Protein AF-A0A6P0NGV6-F1 (afdb_monomer_lite)

Secondary structure (DSSP, 8-state):
-TT-HHHHHHHHTSTTHHHHHHHHHTT----HHHHHHHS-HHHHHHHHHHHHHHHHHHHHHTT--THHHHHHHHHHHHH-TTPPTT---B-TTS--BHHHHHHHHHHHHHHHHT-

pLDDT: mean 93.03, std 7.54, range [51.06, 98.38]

Radius of gyration: 17.13 Å; chains: 1; bounding box: 37×32×42 Å

Structure (mmCIF, N/CA/C/O backbone):
data_AF-A0A6P0NGV6-F1
#
_entry.id   AF-A0A6P0NGV6-F1
#
loop_
_atom_site.group_PDB
_atom_site.id
_atom_site.type_symbol
_atom_site.label_atom_id
_atom_site.label_alt_id
_atom_site.label_comp_id
_atom_site.label_asym_id
_atom_site.label_entity_id
_atom_site.label_seq_id
_atom_site.pdbx_PDB_ins_code
_atom_site.Cartn_x
_atom_site.Cartn_y
_atom_site.Cartn_z
_atom_site.occupancy
_atom_site.B_iso_or_equiv
_atom_site.auth_seq_id
_atom_site.auth_comp_id
_atom_site.auth_asym_id
_atom_site.auth_atom_id
_atom_site.pdbx_PDB_model_num
ATOM 1 N N . MET A 1 1 ? 8.275 -3.758 -3.953 1.00 51.06 1 MET A N 1
ATOM 2 C CA . MET A 1 1 ? 7.129 -3.141 -4.663 1.00 51.06 1 MET A CA 1
ATOM 3 C C . MET A 1 1 ? 7.107 -3.470 -6.161 1.00 51.06 1 MET A C 1
ATOM 5 O O . MET A 1 1 ? 6.016 -3.608 -6.686 1.00 51.06 1 MET A O 1
ATOM 9 N N . SER A 1 2 ? 8.243 -3.681 -6.850 1.00 53.78 2 SER A N 1
ATOM 10 C CA . SER A 1 2 ? 8.288 -4.000 -8.301 1.00 53.78 2 SER A CA 1
ATOM 11 C C . SER A 1 2 ? 7.640 -5.333 -8.727 1.00 53.78 2 SER A C 1
ATOM 13 O O . SER A 1 2 ? 7.412 -5.556 -9.916 1.00 53.78 2 SER A O 1
ATOM 15 N N . TYR A 1 3 ? 7.336 -6.222 -7.776 1.00 69.31 3 TYR A N 1
ATOM 16 C CA . TYR A 1 3 ? 6.649 -7.493 -8.026 1.00 69.31 3 TYR A CA 1
ATOM 17 C C . TYR A 1 3 ? 5.117 -7.376 -8.017 1.00 69.31 3 TYR A C 1
ATOM 19 O O . TYR A 1 3 ? 4.440 -8.304 -8.455 1.00 69.31 3 TYR A O 1
ATOM 27 N N . ARG A 1 4 ? 4.546 -6.279 -7.495 1.00 86.00 4 ARG A N 1
ATOM 28 C CA . ARG A 1 4 ? 3.087 -6.138 -7.415 1.00 86.00 4 ARG A CA 1
ATOM 29 C C . ARG A 1 4 ? 2.503 -5.965 -8.818 1.00 86.00 4 ARG A C 1
ATOM 31 O O . ARG A 1 4 ? 2.994 -5.151 -9.599 1.00 86.00 4 ARG A O 1
ATOM 38 N N . ALA A 1 5 ? 1.454 -6.722 -9.130 1.00 90.31 5 ALA A N 1
ATOM 39 C CA . ALA A 1 5 ? 0.862 -6.737 -10.466 1.00 90.31 5 ALA A CA 1
ATOM 40 C C . ALA A 1 5 ? 0.311 -5.366 -10.896 1.00 90.31 5 ALA A C 1
ATOM 42 O O . ALA A 1 5 ? 0.449 -4.996 -12.056 1.00 90.31 5 ALA A O 1
ATOM 43 N N . ASP A 1 6 ? -0.252 -4.595 -9.965 1.00 91.19 6 ASP A N 1
ATOM 44 C CA . ASP A 1 6 ? -0.771 -3.243 -10.210 1.00 91.19 6 ASP A CA 1
ATOM 45 C C . ASP A 1 6 ? 0.335 -2.232 -10.555 1.00 91.19 6 ASP A C 1
ATOM 47 O O . ASP A 1 6 ? 0.229 -1.521 -11.552 1.00 91.19 6 ASP A O 1
ATOM 51 N N . VAL A 1 7 ? 1.447 -2.236 -9.817 1.00 92.75 7 VAL A N 1
ATOM 52 C CA . VAL A 1 7 ? 2.638 -1.427 -10.127 1.00 92.75 7 VAL A CA 1
ATOM 53 C C . VAL A 1 7 ? 3.191 -1.793 -11.507 1.00 92.75 7 VAL A C 1
ATOM 55 O O . VAL A 1 7 ? 3.498 -0.921 -12.319 1.00 92.75 7 VAL A O 1
ATOM 58 N N . ARG A 1 8 ? 3.292 -3.094 -11.807 1.00 94.62 8 ARG A N 1
ATOM 59 C CA . ARG A 1 8 ? 3.771 -3.574 -13.113 1.00 94.62 8 ARG A CA 1
ATOM 60 C C . ARG A 1 8 ? 2.829 -3.182 -14.249 1.00 94.62 8 ARG A C 1
ATOM 62 O O . ARG A 1 8 ? 3.308 -2.845 -15.329 1.00 94.62 8 ARG A O 1
ATOM 69 N N . ALA A 1 9 ? 1.518 -3.190 -14.020 1.00 95.25 9 ALA A N 1
ATOM 70 C CA . ALA A 1 9 ? 0.535 -2.751 -15.006 1.00 95.25 9 ALA A CA 1
ATOM 71 C C . ALA A 1 9 ? 0.725 -1.267 -15.358 1.00 95.25 9 ALA A C 1
ATOM 73 O O . ALA A 1 9 ? 0.819 -0.935 -16.537 1.00 95.25 9 ALA A O 1
ATOM 74 N N . ILE A 1 10 ? 0.888 -0.398 -14.352 1.00 95.25 10 ILE A N 1
ATOM 75 C CA . ILE A 1 10 ? 1.147 1.039 -14.555 1.00 95.25 10 ILE A CA 1
ATOM 76 C C . ILE A 1 10 ? 2.437 1.252 -15.356 1.00 95.25 10 ILE A C 1
ATOM 78 O O . ILE A 1 10 ? 2.445 1.970 -16.355 1.00 95.25 10 ILE A O 1
ATOM 82 N N . ILE A 1 11 ? 3.523 0.588 -14.952 1.00 95.88 11 ILE A N 1
ATOM 83 C CA . ILE A 1 11 ? 4.824 0.724 -15.614 1.00 95.88 11 ILE A CA 1
ATOM 84 C C . ILE A 1 11 ? 4.764 0.209 -17.058 1.00 95.88 11 ILE A C 1
ATOM 86 O O . ILE A 1 11 ? 5.199 0.903 -17.974 1.00 95.88 11 ILE A O 1
ATOM 90 N N . SER A 1 12 ? 4.228 -0.993 -17.285 1.00 95.94 12 SER A N 1
ATOM 91 C CA . SER A 1 12 ? 4.204 -1.635 -18.611 1.00 95.94 12 SER A CA 1
ATOM 92 C C . SER A 1 12 ? 3.355 -0.889 -19.642 1.00 95.94 12 SER A C 1
ATOM 94 O O . SER A 1 12 ? 3.650 -0.980 -20.834 1.00 95.94 12 SER A O 1
ATOM 96 N N . ALA A 1 13 ? 2.362 -0.111 -19.198 1.00 96.12 13 ALA A N 1
ATOM 97 C CA . ALA A 1 13 ? 1.551 0.745 -20.059 1.00 96.12 13 ALA A CA 1
ATOM 98 C C . ALA A 1 13 ? 2.341 1.920 -20.669 1.00 96.12 13 ALA A C 1
ATOM 100 O O . ALA A 1 13 ? 1.895 2.528 -21.644 1.00 96.12 13 ALA A O 1
ATOM 101 N N . LYS A 1 14 ? 3.521 2.250 -20.128 1.00 95.75 14 LYS A N 1
ATOM 102 C CA . LYS A 1 14 ? 4.376 3.323 -20.645 1.00 95.75 14 LYS A CA 1
ATOM 103 C C . LYS A 1 14 ? 5.319 2.821 -21.727 1.00 95.75 14 LYS A C 1
ATOM 105 O O . LYS A 1 14 ? 5.794 1.685 -21.715 1.00 95.75 14 LYS A O 1
ATOM 110 N N . ARG A 1 15 ? 5.666 3.715 -22.655 1.00 96.62 15 ARG A N 1
ATOM 111 C CA . ARG A 1 15 ? 6.645 3.430 -23.711 1.00 96.62 15 ARG A CA 1
ATOM 112 C C . ARG A 1 15 ? 7.991 3.037 -23.089 1.00 96.62 15 ARG A C 1
ATOM 114 O O . ARG A 1 15 ? 8.571 3.817 -22.346 1.00 96.62 15 ARG A O 1
ATOM 121 N N . GLY A 1 16 ? 8.479 1.837 -23.409 1.00 95.81 16 GLY A N 1
ATOM 122 C CA . GLY A 1 16 ? 9.711 1.270 -22.837 1.00 95.81 16 GLY A CA 1
ATOM 123 C C . GLY A 1 16 ? 9.550 0.652 -21.440 1.00 95.81 16 GLY A C 1
ATOM 124 O O . GLY A 1 16 ? 10.507 0.098 -20.907 1.00 95.81 16 GLY A O 1
ATOM 125 N N . GLY A 1 17 ? 8.351 0.694 -20.851 1.00 95.75 17 GLY A N 1
ATOM 126 C CA . GLY A 1 17 ? 8.091 0.176 -19.510 1.00 95.75 17 GLY A CA 1
ATOM 127 C C . GLY A 1 17 ? 8.215 -1.343 -19.406 1.00 95.75 17 GLY A C 1
ATOM 128 O O . GLY A 1 17 ? 8.756 -1.852 -18.430 1.00 95.75 17 GLY A O 1
ATOM 129 N N . SER A 1 18 ? 7.798 -2.082 -20.438 1.00 96.50 18 SER A N 1
ATOM 130 C CA . SER A 1 18 ? 7.970 -3.545 -20.484 1.00 96.50 18 SER A CA 1
ATOM 131 C C . SER A 1 18 ? 9.448 -3.963 -20.522 1.00 96.50 18 SER A C 1
ATOM 133 O O . SER A 1 18 ? 9.848 -4.906 -19.835 1.00 96.50 18 SER A O 1
ATOM 135 N N . ASP A 1 19 ? 10.288 -3.221 -21.250 1.00 96.69 19 ASP A N 1
ATOM 136 C CA . ASP A 1 19 ? 11.736 -3.460 -21.291 1.00 96.69 19 ASP A CA 1
ATOM 137 C C . ASP A 1 19 ? 12.397 -3.084 -19.963 1.00 96.69 19 ASP A C 1
ATOM 139 O O . ASP A 1 19 ? 13.266 -3.803 -19.466 1.00 96.69 19 ASP A O 1
ATOM 143 N N . PHE A 1 20 ? 11.962 -1.979 -19.351 1.00 95.69 20 PHE A N 1
ATOM 144 C CA . PHE A 1 20 ? 12.376 -1.593 -18.005 1.00 95.69 20 PHE A CA 1
ATOM 145 C C . PHE A 1 20 ? 12.060 -2.693 -16.982 1.00 95.69 20 PHE A C 1
ATOM 147 O O . PHE A 1 20 ? 12.967 -3.136 -16.276 1.00 95.69 20 PHE A O 1
ATOM 154 N N . LEU A 1 21 ? 10.829 -3.219 -16.967 1.00 94.81 21 LEU A N 1
ATOM 155 C CA . LEU A 1 21 ? 10.455 -4.346 -16.105 1.00 94.81 21 LEU A CA 1
ATOM 156 C C . LEU A 1 21 ? 11.299 -5.589 -16.391 1.00 94.81 21 LEU A C 1
ATOM 158 O O . LEU A 1 21 ? 11.761 -6.222 -15.454 1.00 94.81 21 LEU A O 1
ATOM 162 N N . THR A 1 22 ? 11.581 -5.899 -17.657 1.00 95.31 22 THR A N 1
ATOM 163 C CA . THR A 1 22 ? 12.432 -7.044 -18.023 1.00 95.31 22 THR A CA 1
ATOM 164 C C . THR A 1 22 ? 13.865 -6.895 -17.500 1.00 95.31 22 THR A C 1
ATOM 166 O O . THR A 1 22 ? 14.482 -7.880 -17.091 1.00 95.31 22 THR A O 1
ATOM 169 N N . ARG A 1 23 ? 14.424 -5.676 -17.496 1.00 94.88 23 ARG A N 1
ATOM 170 C CA . ARG A 1 23 ? 15.745 -5.403 -16.901 1.00 94.88 23 ARG A CA 1
ATOM 171 C C . ARG A 1 23 ? 15.712 -5.586 -15.383 1.00 94.88 23 ARG A C 1
ATOM 173 O O . ARG A 1 23 ? 16.597 -6.253 -14.848 1.00 94.88 23 ARG A O 1
ATOM 180 N N . MET A 1 24 ? 14.684 -5.063 -14.713 1.00 93.12 24 MET A N 1
ATOM 181 C CA . MET A 1 24 ? 14.455 -5.269 -13.272 1.00 93.12 24 MET A CA 1
ATOM 182 C C . MET A 1 24 ? 14.308 -6.767 -12.938 1.00 93.12 24 MET A C 1
ATOM 184 O O . MET A 1 24 ? 14.935 -7.248 -11.997 1.00 93.12 24 MET A O 1
ATOM 188 N N . ASP A 1 25 ? 13.596 -7.499 -13.804 1.00 92.88 25 ASP A N 1
ATOM 189 C CA . ASP A 1 25 ? 13.548 -8.958 -14.003 1.00 92.88 25 ASP A CA 1
ATOM 190 C C . ASP A 1 25 ? 14.875 -9.676 -13.723 1.00 92.88 25 ASP A C 1
ATOM 192 O O . ASP A 1 25 ? 14.970 -10.692 -13.035 1.00 92.88 25 ASP A O 1
ATOM 196 N N . LYS A 1 26 ? 15.930 -9.110 -14.307 1.00 94.62 26 LYS A N 1
ATOM 197 C CA . LYS A 1 26 ? 17.282 -9.669 -14.360 1.00 94.62 26 LYS A CA 1
ATOM 198 C C . LYS A 1 26 ? 18.193 -9.134 -13.251 1.00 94.62 26 LYS A C 1
ATOM 200 O O . LYS A 1 26 ? 19.400 -9.352 -13.305 1.00 94.62 26 LYS A O 1
ATOM 205 N N . GLY A 1 27 ? 17.639 -8.429 -12.264 1.00 92.62 27 GLY A N 1
ATOM 206 C CA . GLY A 1 27 ? 18.381 -7.886 -11.125 1.00 92.62 27 GLY A CA 1
ATOM 207 C C . GLY A 1 27 ? 19.022 -6.518 -11.367 1.00 92.62 27 GLY A C 1
ATOM 208 O O . GLY A 1 27 ? 19.849 -6.089 -10.559 1.00 92.62 27 GLY A O 1
ATOM 209 N N . TYR A 1 28 ? 18.650 -5.824 -12.449 1.00 93.50 28 TYR A N 1
ATOM 210 C CA . TYR A 1 28 ? 19.080 -4.445 -12.673 1.00 93.50 28 TYR A CA 1
ATOM 211 C C . TYR A 1 28 ? 18.666 -3.544 -11.500 1.00 93.50 28 TYR A C 1
ATOM 213 O O . TYR A 1 28 ? 17.532 -3.609 -11.027 1.00 93.50 28 TYR A O 1
ATOM 221 N N . GLN A 1 29 ? 19.596 -2.708 -11.037 1.00 92.44 29 GLN A N 1
ATOM 222 C CA . GLN A 1 29 ? 19.361 -1.738 -9.970 1.00 92.44 29 GLN A CA 1
ATOM 223 C C . GLN A 1 29 ? 19.046 -0.383 -10.605 1.00 92.44 29 GLN A C 1
ATOM 225 O O . GLN A 1 29 ? 19.929 0.256 -11.174 1.00 92.44 29 GLN A O 1
ATOM 230 N N . THR A 1 30 ? 17.781 0.026 -10.539 1.00 91.94 30 THR A N 1
ATOM 231 C CA . THR A 1 30 ? 17.320 1.323 -11.056 1.00 91.94 30 THR A CA 1
ATOM 232 C C . THR A 1 30 ? 17.625 2.465 -10.082 1.00 91.94 30 THR A C 1
ATOM 234 O O . THR A 1 30 ? 17.799 2.233 -8.882 1.00 91.94 30 THR A O 1
ATOM 237 N N . THR A 1 31 ? 17.663 3.702 -10.583 1.00 94.31 31 THR A N 1
ATOM 238 C CA . THR A 1 31 ? 17.717 4.909 -9.743 1.00 94.31 31 THR A CA 1
ATOM 239 C C . THR A 1 31 ? 16.306 5.443 -9.461 1.00 94.31 31 THR A C 1
ATOM 241 O O . THR A 1 31 ? 1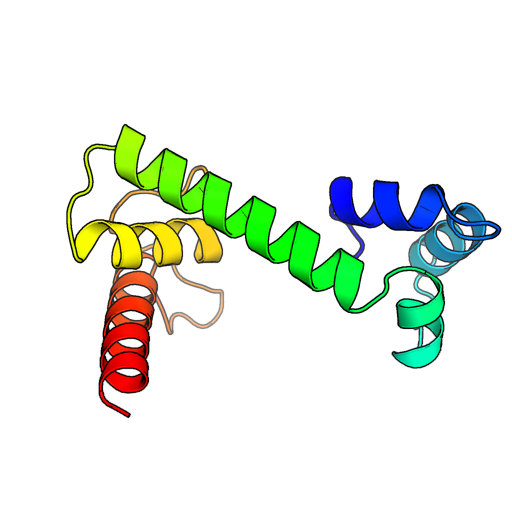5.368 5.117 -10.197 1.00 94.31 31 THR A O 1
ATOM 244 N N . PRO A 1 32 ? 16.114 6.278 -8.422 1.00 92.12 32 PRO A N 1
ATOM 245 C CA . PRO A 1 32 ? 14.830 6.933 -8.182 1.00 92.12 32 PRO A CA 1
ATOM 246 C C . PRO A 1 32 ? 14.323 7.721 -9.395 1.00 92.12 32 PRO A C 1
ATOM 248 O O . PRO A 1 32 ? 13.144 7.650 -9.722 1.00 92.12 32 PRO A O 1
ATOM 251 N N . GLU A 1 33 ? 15.203 8.421 -10.107 1.00 94.38 33 GLU A N 1
ATOM 252 C CA . GLU A 1 33 ? 14.844 9.253 -11.259 1.00 94.38 33 GLU A CA 1
ATOM 253 C C . GLU A 1 33 ? 14.365 8.401 -12.441 1.00 94.38 33 GLU A C 1
ATOM 255 O O . GLU A 1 33 ? 13.360 8.722 -13.080 1.00 94.38 33 GLU A O 1
ATOM 260 N N . GLU A 1 34 ? 15.050 7.285 -12.717 1.00 93.94 34 GLU A N 1
ATOM 261 C CA . GLU A 1 34 ? 14.624 6.348 -13.758 1.00 93.94 34 GLU A CA 1
ATOM 262 C C . GLU A 1 34 ? 13.294 5.691 -13.375 1.00 93.94 34 GLU A C 1
ATOM 264 O O . GLU A 1 34 ? 12.386 5.634 -14.206 1.00 93.94 34 GLU A O 1
ATOM 269 N N . LEU A 1 35 ? 13.120 5.277 -12.116 1.00 93.06 35 LEU A N 1
ATOM 270 C CA . LEU A 1 35 ? 11.843 4.746 -11.644 1.00 93.06 35 LEU A CA 1
ATOM 271 C C . LEU A 1 35 ? 10.714 5.768 -11.811 1.00 93.06 35 LEU A C 1
ATOM 273 O O . LEU A 1 35 ? 9.656 5.406 -12.318 1.00 93.06 35 LEU A O 1
ATOM 277 N N . LEU A 1 36 ? 10.933 7.032 -11.446 1.00 95.19 36 LEU A N 1
ATOM 278 C CA . LEU A 1 36 ? 9.928 8.093 -11.554 1.00 95.19 36 LEU A CA 1
ATOM 279 C C . LEU A 1 36 ? 9.514 8.381 -13.003 1.00 95.19 36 LEU A C 1
ATOM 281 O O . LEU A 1 36 ? 8.373 8.779 -13.240 1.00 95.19 36 LEU A O 1
ATOM 285 N N . SER A 1 37 ? 10.383 8.110 -13.982 1.00 95.00 37 SER A N 1
ATOM 286 C CA . SER A 1 37 ? 10.009 8.187 -15.401 1.00 95.00 37 SER A CA 1
ATOM 287 C C . SER A 1 37 ? 8.943 7.147 -15.790 1.00 95.00 37 SER A C 1
ATOM 289 O O . SER A 1 37 ? 8.113 7.395 -16.670 1.00 95.00 37 SER A O 1
ATOM 291 N N . PHE A 1 38 ? 8.904 6.010 -15.085 1.00 95.75 38 PHE A N 1
ATOM 292 C CA . PHE A 1 38 ? 7.960 4.916 -15.312 1.00 95.75 38 PHE A CA 1
ATOM 293 C C . PHE A 1 38 ? 6.843 4.818 -14.266 1.00 95.75 38 PHE A C 1
ATOM 295 O O . PHE A 1 38 ? 5.775 4.293 -14.568 1.00 95.75 38 PHE A O 1
ATOM 302 N N . PHE A 1 39 ? 7.018 5.365 -13.068 1.00 95.12 39 PHE A N 1
ATOM 303 C CA . PHE A 1 39 ? 6.039 5.330 -11.986 1.00 95.12 39 PHE A CA 1
ATOM 304 C C . PHE A 1 39 ? 6.102 6.635 -11.191 1.00 95.12 39 PHE A C 1
ATOM 306 O O . PHE A 1 39 ? 6.850 6.775 -10.227 1.00 95.12 39 PHE A O 1
ATOM 313 N N . THR A 1 40 ? 5.343 7.620 -11.655 1.00 95.88 40 THR A N 1
ATOM 314 C CA . THR A 1 40 ? 5.358 8.990 -11.140 1.00 95.88 40 THR A CA 1
ATOM 315 C C . THR A 1 40 ? 4.854 9.050 -9.702 1.00 95.88 40 THR A C 1
ATOM 317 O O . THR A 1 40 ? 4.116 8.172 -9.255 1.00 95.88 40 THR A O 1
ATOM 320 N N . GLU A 1 41 ? 5.195 10.119 -8.983 1.00 95.50 41 GLU A N 1
ATOM 321 C CA . GLU A 1 41 ? 4.690 10.354 -7.622 1.00 95.50 41 GLU A CA 1
ATOM 322 C C . GLU A 1 41 ? 3.159 10.374 -7.570 1.00 95.50 41 GLU A C 1
ATOM 324 O O . GLU A 1 41 ? 2.559 9.837 -6.644 1.00 95.50 41 GLU 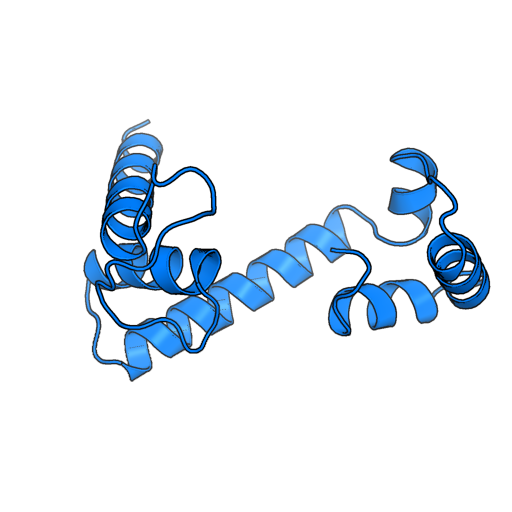A O 1
ATOM 329 N N . LYS A 1 42 ? 2.519 10.930 -8.606 1.00 96.44 42 LYS A N 1
ATOM 330 C CA . LYS A 1 42 ? 1.060 10.954 -8.721 1.00 96.44 42 LYS A CA 1
ATOM 331 C C . LYS A 1 42 ? 0.474 9.542 -8.804 1.00 96.44 42 LYS A C 1
ATOM 333 O O . LYS A 1 42 ? -0.455 9.232 -8.073 1.00 96.44 42 LYS A O 1
ATOM 338 N N . GLU A 1 43 ? 1.019 8.683 -9.663 1.00 96.00 43 GLU A N 1
ATOM 339 C CA . GLU A 1 43 ? 0.546 7.295 -9.788 1.00 96.00 43 GLU A CA 1
ATOM 340 C C . GLU A 1 43 ? 0.824 6.485 -8.512 1.00 96.00 43 GLU A C 1
ATOM 342 O O . GLU A 1 43 ? 0.033 5.619 -8.142 1.00 96.00 43 GLU A O 1
ATOM 347 N N . GLN A 1 44 ? 1.934 6.770 -7.823 1.00 94.94 44 GLN A N 1
ATOM 348 C CA . GLN A 1 44 ? 2.249 6.174 -6.524 1.00 94.94 44 GLN A CA 1
ATOM 349 C C . GLN A 1 44 ? 1.215 6.559 -5.461 1.00 94.94 44 GLN A C 1
ATOM 351 O O . GLN A 1 44 ? 0.722 5.684 -4.751 1.00 94.94 44 GLN A O 1
ATOM 356 N N . ASP A 1 45 ? 0.867 7.843 -5.374 1.00 96.38 45 ASP A N 1
ATOM 357 C CA . ASP A 1 45 ? -0.144 8.358 -4.448 1.00 96.38 45 ASP A CA 1
ATOM 358 C C . ASP A 1 45 ? -1.546 7.818 -4.770 1.00 96.38 45 ASP A C 1
ATOM 360 O O . ASP A 1 45 ? -2.257 7.364 -3.874 1.00 96.38 45 ASP A O 1
ATOM 364 N N . GLU A 1 46 ? -1.933 7.784 -6.048 1.00 96.50 46 GLU A N 1
ATOM 365 C CA . GLU A 1 46 ? -3.210 7.209 -6.486 1.00 96.50 46 GLU A CA 1
ATOM 366 C C . GLU A 1 46 ? -3.319 5.724 -6.118 1.00 96.50 46 GLU A C 1
ATOM 368 O O . GLU A 1 46 ? -4.334 5.296 -5.560 1.00 96.50 46 GLU A O 1
ATOM 373 N N . LEU A 1 47 ? -2.264 4.942 -6.368 1.00 95.06 47 LEU A N 1
ATOM 374 C CA . LEU A 1 47 ? -2.239 3.528 -5.999 1.00 95.06 47 LEU A CA 1
ATOM 375 C C . LEU A 1 47 ? -2.265 3.342 -4.477 1.00 95.06 47 LEU A C 1
ATOM 377 O O . LEU A 1 47 ? -2.984 2.480 -3.974 1.00 95.06 47 LEU A O 1
ATOM 381 N N . PHE A 1 48 ? -1.521 4.166 -3.738 1.00 93.94 48 PHE A N 1
ATOM 382 C CA . PHE A 1 48 ? -1.522 4.132 -2.280 1.00 93.94 48 PHE A CA 1
ATOM 383 C C . PHE A 1 48 ? -2.916 4.417 -1.714 1.00 93.94 48 PHE A C 1
ATOM 385 O O . PHE A 1 48 ? -3.390 3.672 -0.856 1.00 93.94 48 PHE A O 1
ATOM 392 N N . LYS A 1 49 ? -3.603 5.448 -2.216 1.00 95.94 49 LYS A N 1
ATOM 393 C CA . LYS A 1 49 ? -4.976 5.777 -1.812 1.00 95.94 49 LYS A CA 1
ATOM 394 C C . LYS A 1 49 ? -5.935 4.633 -2.107 1.00 95.94 49 LYS A C 1
ATOM 396 O O . LYS A 1 49 ? -6.719 4.283 -1.234 1.00 95.94 49 LYS A O 1
ATOM 401 N N . LEU A 1 50 ? -5.830 4.011 -3.282 1.00 95.62 50 LEU A N 1
ATOM 402 C CA . LEU A 1 50 ? -6.650 2.853 -3.639 1.00 95.62 50 LEU A CA 1
ATOM 403 C C . LEU A 1 50 ? -6.449 1.686 -2.661 1.00 95.62 50 LEU A C 1
ATOM 405 O O . LEU A 1 50 ? -7.426 1.068 -2.235 1.00 95.62 50 LEU A O 1
ATOM 409 N N . ASP A 1 51 ? -5.203 1.402 -2.281 1.00 94.12 51 ASP A N 1
ATOM 410 C CA . ASP A 1 51 ? -4.896 0.374 -1.283 1.00 94.12 51 ASP A CA 1
ATOM 411 C C . ASP A 1 51 ? -5.501 0.720 0.084 1.00 94.12 51 ASP A C 1
ATOM 413 O O . ASP A 1 51 ? -6.109 -0.139 0.723 1.00 94.12 51 ASP A O 1
ATOM 417 N N . GLN A 1 52 ? -5.376 1.974 0.534 1.00 95.25 52 GLN A N 1
ATOM 418 C CA . GLN A 1 52 ? -5.951 2.388 1.816 1.00 95.25 52 GLN A CA 1
ATOM 419 C C . GLN A 1 52 ? -7.477 2.335 1.804 1.00 95.25 52 GLN A C 1
ATOM 421 O O . GLN A 1 52 ? -8.060 1.848 2.767 1.00 95.25 52 GLN A O 1
ATOM 426 N N . THR A 1 53 ? -8.127 2.759 0.717 1.00 97.31 53 THR A N 1
ATOM 427 C CA . THR A 1 53 ? -9.581 2.635 0.559 1.00 97.31 53 THR A CA 1
ATOM 428 C C . THR A 1 53 ? -10.016 1.179 0.682 1.00 97.31 53 THR A C 1
ATOM 430 O O . THR A 1 53 ? -10.887 0.883 1.490 1.00 97.31 53 THR A O 1
ATOM 433 N N . ARG A 1 54 ? -9.348 0.247 -0.012 1.00 96.81 54 ARG A N 1
ATOM 434 C CA . ARG A 1 54 ? -9.654 -1.190 0.106 1.00 96.81 54 ARG A CA 1
ATOM 435 C C . ARG A 1 54 ? -9.491 -1.710 1.535 1.00 96.81 54 ARG A C 1
ATOM 437 O O . ARG A 1 54 ? -10.323 -2.485 1.996 1.00 96.81 54 ARG A O 1
ATOM 444 N N . ASN A 1 55 ? -8.442 -1.288 2.240 1.00 97.31 55 ASN A N 1
ATOM 445 C CA . ASN A 1 55 ? -8.215 -1.692 3.629 1.00 97.31 55 ASN A CA 1
ATOM 446 C C . ASN A 1 55 ? -9.293 -1.135 4.572 1.00 97.31 55 ASN A C 1
ATOM 448 O O . ASN A 1 55 ? -9.715 -1.832 5.493 1.00 97.31 55 ASN A O 1
ATOM 452 N N . ILE A 1 56 ? -9.730 0.109 4.352 1.00 98.06 56 ILE A N 1
ATOM 453 C CA . ILE A 1 56 ? -10.809 0.751 5.115 1.00 98.06 56 ILE A CA 1
ATOM 454 C C . ILE A 1 56 ? -12.129 0.019 4.865 1.00 98.06 56 ILE A C 1
ATOM 456 O O . ILE A 1 56 ? -12.799 -0.361 5.823 1.00 98.06 56 ILE A O 1
ATOM 460 N N . ASP A 1 57 ? -12.464 -0.241 3.600 1.00 98.38 57 ASP A N 1
ATOM 461 C CA . ASP A 1 57 ? -13.675 -0.969 3.217 1.00 98.38 57 ASP A CA 1
ATOM 462 C C . ASP A 1 57 ? -13.691 -2.372 3.836 1.00 98.38 57 ASP A C 1
ATOM 464 O O . ASP A 1 57 ? -14.708 -2.801 4.382 1.00 98.38 57 ASP A O 1
ATOM 468 N N . GLN A 1 58 ? -12.549 -3.070 3.820 1.00 98.12 58 GLN A N 1
ATOM 469 C CA . GLN A 1 58 ? -12.409 -4.361 4.488 1.00 98.12 58 GLN A CA 1
ATOM 470 C C . GLN A 1 58 ? -12.632 -4.242 6.001 1.00 98.12 58 GLN A C 1
ATOM 472 O O . GLN A 1 58 ? -13.382 -5.037 6.559 1.00 98.12 58 GLN A O 1
ATOM 477 N N . ALA A 1 59 ? -12.020 -3.263 6.672 1.00 98.25 59 ALA A N 1
ATOM 478 C CA . ALA A 1 59 ? -12.197 -3.076 8.111 1.00 98.25 59 ALA A CA 1
ATOM 479 C C . ALA A 1 59 ? -13.669 -2.812 8.479 1.00 98.25 59 ALA A C 1
ATOM 481 O O . ALA A 1 59 ? -14.171 -3.379 9.450 1.00 98.25 59 ALA A O 1
ATOM 482 N N . ILE A 1 60 ? -14.376 -2.004 7.683 1.00 98.31 60 ILE A N 1
ATOM 483 C CA . ILE A 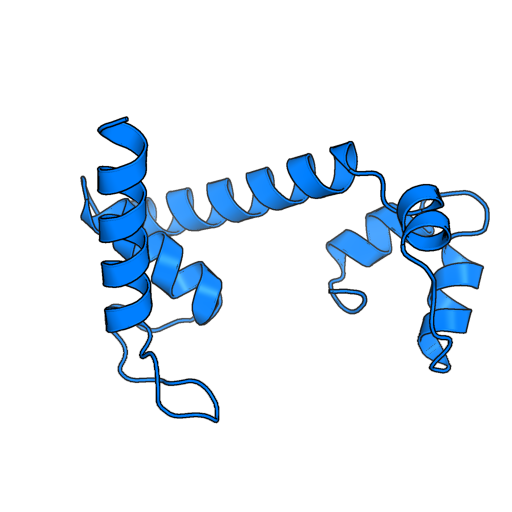1 60 ? -15.811 -1.741 7.861 1.00 98.31 60 ILE A CA 1
ATOM 484 C C . ILE A 1 60 ? -16.627 -3.022 7.634 1.00 98.31 60 ILE A C 1
ATOM 486 O O . ILE A 1 60 ? -17.496 -3.345 8.441 1.00 98.31 60 ILE A O 1
ATOM 490 N N . ALA A 1 61 ? -16.332 -3.788 6.579 1.00 98.25 61 ALA A N 1
ATOM 491 C CA . ALA A 1 61 ? -17.011 -5.054 6.289 1.00 98.25 61 ALA A CA 1
ATOM 492 C C . ALA A 1 61 ? -16.776 -6.128 7.371 1.00 98.25 61 ALA A C 1
ATOM 494 O O . ALA A 1 61 ? -17.632 -6.980 7.599 1.00 98.25 61 ALA A O 1
ATOM 495 N N . GLU A 1 62 ? -15.637 -6.071 8.063 1.00 97.69 62 GLU A N 1
ATOM 496 C CA . GLU A 1 62 ? -15.321 -6.895 9.237 1.00 97.69 62 GLU A CA 1
ATOM 497 C C . GLU A 1 62 ? -16.004 -6.397 10.531 1.00 97.69 62 GLU A C 1
ATOM 499 O O . GLU A 1 62 ? -15.817 -6.997 11.591 1.00 97.69 62 GLU A O 1
ATOM 504 N N . GLY A 1 63 ? -16.802 -5.325 10.464 1.00 98.06 63 GLY A N 1
ATOM 505 C CA . GLY A 1 63 ? -17.56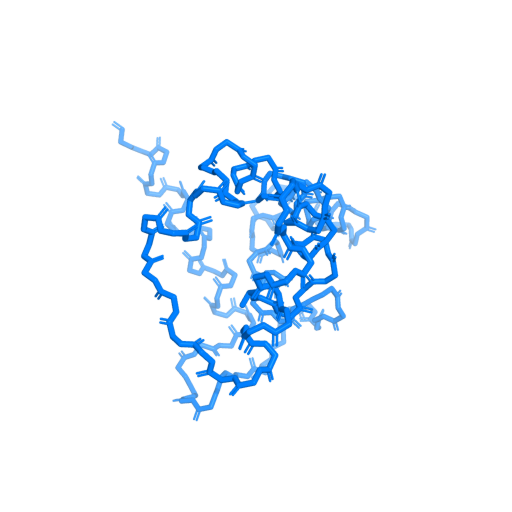8 -4.776 11.586 1.00 98.06 63 GLY A CA 1
ATOM 506 C C . GLY A 1 63 ? -16.770 -3.854 12.511 1.00 98.06 63 GLY A C 1
ATOM 507 O O . GLY A 1 63 ? -17.167 -3.653 13.657 1.00 98.06 63 GLY A O 1
ATOM 508 N N . MET A 1 64 ? -15.628 -3.325 12.060 1.00 98.19 64 MET A N 1
ATOM 509 C CA . MET A 1 64 ? -14.854 -2.358 12.843 1.00 98.19 64 MET A CA 1
ATOM 510 C C . MET A 1 64 ? -15.496 -0.971 12.787 1.00 98.19 64 MET A C 1
ATOM 512 O O . MET A 1 64 ? -15.931 -0.514 11.732 1.00 98.19 64 MET A O 1
ATOM 516 N N . GLU A 1 65 ? -15.468 -0.263 13.915 1.00 97.81 65 GLU A N 1
ATOM 517 C CA . GLU A 1 65 ? -16.035 1.081 14.055 1.00 97.81 65 GLU A CA 1
ATOM 518 C C . GLU A 1 65 ? -15.058 2.040 14.754 1.00 97.81 65 GLU A C 1
ATOM 520 O O . GLU A 1 65 ? -14.207 1.628 15.548 1.00 97.81 65 GLU A O 1
ATOM 525 N N . GLY A 1 66 ? -15.184 3.341 14.472 1.00 97.00 66 GLY A N 1
ATOM 526 C CA . GLY A 1 66 ? -14.372 4.390 15.099 1.00 97.00 66 GLY A CA 1
ATOM 527 C C . GLY A 1 66 ? -12.866 4.133 14.981 1.00 97.00 66 GLY A C 1
ATOM 528 O O . GLY A 1 66 ? -12.361 3.774 13.918 1.00 97.00 66 GLY A O 1
ATOM 529 N N . ASP A 1 67 ? -12.146 4.272 16.095 1.00 98.00 67 ASP A N 1
ATOM 530 C CA . ASP A 1 67 ? -10.695 4.049 16.167 1.00 98.00 67 ASP A CA 1
ATOM 531 C C . ASP A 1 67 ? -10.264 2.641 15.715 1.00 98.00 67 ASP A C 1
ATOM 533 O O . ASP A 1 67 ? -9.154 2.465 15.204 1.00 98.00 67 ASP A O 1
ATOM 537 N N . ARG A 1 68 ? -11.141 1.634 15.853 1.00 98.00 68 ARG A N 1
ATOM 538 C CA . ARG A 1 68 ? -10.838 0.253 15.445 1.00 98.00 68 ARG A CA 1
ATOM 539 C C . ARG A 1 68 ? -10.644 0.123 13.941 1.00 98.00 68 ARG A C 1
ATOM 541 O O . ARG A 1 68 ? -9.905 -0.764 13.519 1.00 98.00 68 ARG A O 1
ATOM 548 N N . ILE A 1 69 ? -11.236 1.012 13.140 1.00 98.25 69 ILE A N 1
ATOM 549 C CA . ILE A 1 69 ? -10.987 1.058 11.694 1.00 98.25 69 ILE A CA 1
ATOM 550 C C . ILE A 1 69 ? -9.506 1.353 11.444 1.00 98.25 69 ILE A C 1
ATOM 552 O O . ILE A 1 69 ? -8.858 0.632 10.691 1.00 98.25 69 ILE A O 1
ATOM 556 N N . ILE A 1 70 ? -8.939 2.351 12.126 1.00 98.00 70 ILE A N 1
ATOM 557 C CA . ILE A 1 70 ? -7.534 2.746 11.948 1.00 98.00 70 ILE A CA 1
ATOM 558 C C . ILE A 1 70 ? -6.591 1.623 12.388 1.00 98.00 70 ILE A C 1
ATOM 560 O O . ILE A 1 70 ? -5.649 1.280 11.673 1.00 98.00 70 ILE A O 1
ATOM 564 N N . GLU A 1 71 ? -6.862 0.997 13.534 1.00 98.06 71 GLU A N 1
ATOM 565 C CA . GLU A 1 71 ? -6.058 -0.134 14.003 1.00 98.06 71 GLU A CA 1
ATOM 566 C C . GLU A 1 71 ? -6.101 -1.299 13.015 1.00 98.06 71 GLU A C 1
ATOM 568 O O . GLU A 1 71 ? -5.062 -1.892 12.706 1.00 98.06 71 GLU A O 1
ATOM 573 N N . ARG A 1 72 ? -7.290 -1.613 12.490 1.00 97.94 72 ARG A N 1
ATOM 574 C CA . ARG A 1 72 ? -7.463 -2.730 11.569 1.00 97.94 72 ARG A CA 1
ATOM 575 C C . ARG A 1 72 ? -6.828 -2.466 10.206 1.00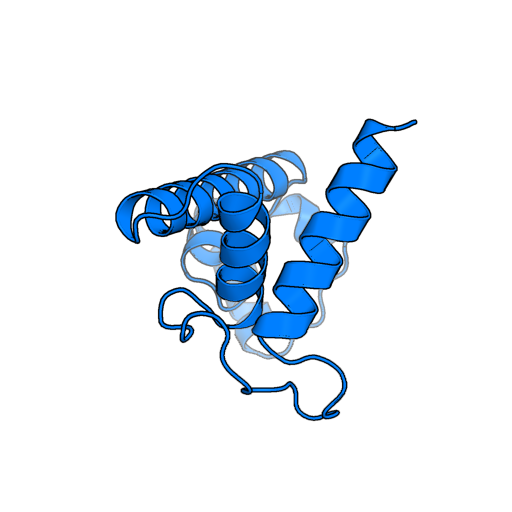 97.94 72 ARG A C 1
ATOM 577 O O . ARG A 1 72 ? -6.155 -3.354 9.689 1.00 97.94 72 ARG A O 1
ATOM 584 N N . VAL A 1 73 ? -6.934 -1.248 9.675 1.00 97.75 73 VAL A N 1
ATOM 585 C CA . VAL A 1 73 ? -6.221 -0.826 8.457 1.00 97.75 73 VAL A CA 1
ATOM 586 C C . VAL A 1 73 ? -4.715 -1.045 8.608 1.00 97.75 73 VAL A C 1
ATOM 588 O O . VAL A 1 73 ? -4.082 -1.594 7.707 1.00 97.75 73 VAL A O 1
ATOM 591 N N . GLY A 1 74 ? -4.142 -0.709 9.768 1.00 95.94 74 GLY A N 1
ATOM 592 C CA . GLY A 1 74 ? -2.727 -0.963 10.047 1.00 95.94 74 GLY A CA 1
ATOM 593 C C . GLY A 1 74 ? -2.371 -2.450 10.032 1.00 95.94 74 GLY A C 1
ATOM 594 O O . GLY A 1 74 ? -1.354 -2.842 9.461 1.00 95.94 74 GLY A O 1
ATOM 595 N N . GLN A 1 75 ? -3.226 -3.295 10.609 1.00 96.38 75 GLN A N 1
ATOM 596 C CA . GLN A 1 75 ? -3.037 -4.748 10.596 1.00 96.38 75 GLN A CA 1
ATOM 597 C C . GLN A 1 75 ? -3.071 -5.324 9.178 1.00 96.38 75 GLN A C 1
ATOM 599 O O . GLN A 1 75 ? -2.217 -6.143 8.839 1.00 96.38 75 GLN A O 1
ATOM 604 N N . ILE A 1 76 ? -4.021 -4.881 8.351 1.00 96.00 76 ILE A N 1
ATOM 605 C CA . ILE A 1 76 ? -4.145 -5.310 6.953 1.00 96.00 76 ILE A CA 1
ATOM 606 C C . ILE A 1 76 ? -2.939 -4.833 6.143 1.00 96.00 76 ILE A C 1
ATOM 608 O O . ILE A 1 76 ? -2.358 -5.613 5.393 1.00 96.00 76 ILE A O 1
ATOM 612 N N . HIS A 1 77 ? -2.503 -3.588 6.331 1.00 93.25 77 HIS A N 1
ATOM 613 C CA . HIS A 1 77 ? -1.322 -3.063 5.652 1.00 93.25 77 HIS A CA 1
ATOM 614 C C . HIS A 1 77 ? -0.054 -3.864 5.989 1.00 93.25 77 HIS A C 1
ATOM 616 O O . HIS A 1 77 ? 0.747 -4.160 5.105 1.00 93.25 77 HIS A O 1
ATOM 622 N N . TYR A 1 78 ? 0.117 -4.250 7.256 1.00 91.69 78 TYR A N 1
ATOM 623 C CA . TYR A 1 78 ? 1.291 -4.993 7.713 1.00 91.69 78 TYR A CA 1
ATOM 624 C C . TYR A 1 78 ? 1.255 -6.481 7.339 1.00 91.69 78 TYR A C 1
ATOM 626 O O . TYR A 1 78 ? 2.263 -7.039 6.911 1.00 91.69 78 TYR A O 1
ATOM 634 N N . GLY A 1 79 ? 0.107 -7.139 7.520 1.00 90.31 79 GLY A N 1
ATOM 635 C CA . GLY A 1 79 ? -0.042 -8.590 7.351 1.00 90.31 79 GLY A CA 1
ATOM 636 C C . GLY A 1 79 ? -0.709 -9.040 6.056 1.00 90.31 79 GLY A C 1
ATOM 637 O O . GLY A 1 79 ? -0.854 -10.243 5.842 1.00 90.31 79 GLY A O 1
ATOM 638 N N . GLY A 1 80 ? -1.154 -8.106 5.221 1.00 91.25 80 GLY A N 1
ATOM 639 C CA . GLY A 1 80 ? -1.960 -8.368 4.036 1.00 91.25 80 GLY A CA 1
ATOM 640 C C . GLY A 1 80 ? -3.459 -8.567 4.324 1.00 91.25 80 GLY A C 1
ATOM 641 O O . GLY A 1 80 ? -3.893 -8.605 5.483 1.00 91.25 80 GLY A O 1
ATOM 642 N N . PRO A 1 81 ? -4.266 -8.750 3.259 1.00 91.19 81 PRO A N 1
ATOM 643 C CA . PRO A 1 81 ? -5.730 -8.843 3.342 1.00 91.19 81 PRO A CA 1
ATOM 644 C C . PRO A 1 81 ? -6.220 -10.034 4.173 1.00 91.19 81 PRO A C 1
ATOM 646 O O . PRO A 1 81 ? -7.256 -9.955 4.818 1.00 91.19 81 PRO A O 1
ATOM 649 N N . ASN A 1 82 ? -5.447 -11.120 4.234 1.00 92.62 82 ASN A N 1
ATOM 650 C CA . ASN A 1 82 ? -5.792 -12.316 5.012 1.00 92.62 82 ASN A CA 1
ATOM 651 C C . ASN A 1 82 ? -5.241 -12.283 6.448 1.00 92.62 82 ASN A C 1
ATOM 653 O O . ASN A 1 82 ? -5.211 -13.309 7.132 1.00 92.62 82 ASN A O 1
ATOM 657 N N . SER A 1 83 ? -4.739 -11.132 6.904 1.00 92.81 83 SER A N 1
ATOM 658 C CA . SER A 1 83 ? -4.215 -10.986 8.259 1.00 92.81 83 SER A CA 1
ATOM 659 C C . SER A 1 83 ? -5.290 -11.280 9.305 1.00 92.81 83 SER A C 1
ATOM 661 O O . SER A 1 83 ? -6.418 -10.793 9.223 1.00 92.81 83 SER A O 1
ATOM 663 N N . LYS A 1 84 ? -4.929 -12.053 10.334 1.00 94.88 84 LYS A N 1
ATOM 664 C CA . LYS A 1 84 ? -5.817 -12.281 11.479 1.00 94.88 84 LYS A CA 1
ATOM 665 C C . LYS A 1 84 ? -6.007 -10.979 12.257 1.00 94.88 84 LYS A C 1
ATOM 667 O O . LYS A 1 84 ? -5.020 -10.311 12.570 1.00 94.88 84 LYS A O 1
ATOM 672 N N . ILE A 1 85 ? -7.254 -10.678 12.615 1.00 96.06 85 ILE A N 1
ATOM 673 C CA . ILE A 1 85 ? -7.590 -9.573 13.519 1.00 96.06 85 ILE A CA 1
ATOM 674 C C . ILE A 1 85 ? -6.825 -9.763 14.832 1.00 96.06 85 ILE A C 1
ATOM 676 O O . ILE A 1 85 ? -6.834 -10.851 15.409 1.00 96.06 85 ILE A O 1
ATOM 680 N N . ASP A 1 86 ? -6.127 -8.714 15.263 1.00 95.00 86 ASP A N 1
ATOM 681 C CA . ASP A 1 86 ? -5.314 -8.668 16.482 1.00 95.00 86 ASP A CA 1
ATOM 682 C C . ASP A 1 86 ? -4.298 -9.820 16.598 1.00 95.00 86 ASP A C 1
ATOM 684 O O . ASP A 1 86 ? -3.952 -10.270 17.692 1.00 95.00 86 ASP A O 1
ATOM 688 N N . GLY A 1 87 ? -3.802 -10.311 15.458 1.00 90.19 87 GLY A N 1
ATOM 689 C CA . GLY A 1 87 ? -2.889 -11.444 15.422 1.00 90.19 87 GLY A CA 1
ATOM 690 C C . GLY A 1 87 ? -1.523 -11.166 16.064 1.00 90.19 87 GLY A C 1
ATOM 691 O O . GLY A 1 87 ? -1.002 -10.050 16.060 1.00 90.19 87 GLY A O 1
ATOM 692 N N . ASN A 1 88 ? -0.897 -12.236 16.554 1.00 89.94 88 ASN A N 1
ATOM 693 C CA . ASN A 1 88 ? 0.448 -12.199 17.141 1.00 89.94 88 ASN A CA 1
ATOM 694 C C . ASN A 1 88 ? 1.568 -12.454 16.119 1.00 89.94 88 ASN A C 1
ATOM 696 O O . ASN A 1 88 ? 2.732 -12.527 16.499 1.00 89.94 88 ASN A O 1
ATOM 700 N N . ALA A 1 89 ? 1.228 -12.613 14.834 1.00 83.50 89 ALA A N 1
ATOM 701 C CA . ALA A 1 89 ? 2.220 -12.767 13.775 1.00 83.50 89 ALA A CA 1
ATOM 702 C C . ALA A 1 89 ? 3.131 -11.537 13.743 1.00 83.50 89 ALA A C 1
ATOM 704 O O . ALA A 1 89 ? 2.635 -10.409 13.795 1.00 83.50 89 ALA A O 1
ATOM 705 N N . SER A 1 90 ? 4.438 -11.778 13.679 1.00 84.19 90 SER A N 1
ATOM 706 C CA . SER A 1 90 ? 5.472 -10.754 13.766 1.00 84.19 90 SER A CA 1
ATOM 707 C C . SER A 1 90 ? 6.405 -10.816 12.563 1.00 84.19 90 SER A C 1
ATOM 709 O O . SER A 1 90 ? 6.499 -11.854 11.904 1.00 84.19 90 SER A O 1
ATOM 711 N N . ASP A 1 91 ? 7.087 -9.708 12.274 1.00 75.81 91 ASP A N 1
ATOM 712 C CA . ASP A 1 91 ? 8.201 -9.718 11.330 1.00 75.81 91 ASP A CA 1
ATOM 713 C C . ASP A 1 91 ? 9.345 -10.626 11.802 1.00 75.81 91 ASP A C 1
ATOM 715 O O . ASP A 1 91 ? 9.406 -11.090 12.941 1.00 75.81 91 ASP A O 1
ATOM 719 N N . VAL A 1 92 ? 10.303 -10.841 10.901 1.00 74.12 92 VAL A N 1
ATOM 720 C CA . VAL A 1 92 ? 11.522 -11.624 11.144 1.00 74.12 92 VAL A CA 1
ATOM 721 C C . VAL A 1 92 ? 12.372 -11.109 12.315 1.00 74.12 92 VAL A C 1
ATOM 723 O O . VAL A 1 92 ? 13.272 -11.812 12.764 1.00 74.12 92 VAL A O 1
ATOM 726 N N . HIS A 1 93 ? 12.110 -9.897 12.811 1.00 78.00 93 HIS A N 1
ATOM 727 C CA . HIS A 1 93 ? 12.818 -9.292 13.935 1.00 78.00 93 HIS A CA 1
ATOM 728 C C . HIS A 1 93 ? 12.022 -9.348 15.248 1.00 78.00 93 HIS A C 1
ATOM 730 O O . HIS A 1 93 ? 12.549 -8.926 16.276 1.00 78.00 93 HIS A O 1
ATOM 736 N N . GLY A 1 94 ? 10.777 -9.839 15.246 1.00 75.75 94 GLY A N 1
ATOM 737 C CA . GLY A 1 94 ? 9.968 -10.011 16.455 1.00 75.75 94 GLY A CA 1
ATOM 738 C C . GLY A 1 94 ? 9.487 -8.706 17.102 1.00 75.75 94 GLY A C 1
ATOM 739 O O . GLY A 1 94 ? 9.057 -8.721 18.254 1.00 75.75 94 GLY A O 1
ATOM 740 N N . ARG A 1 95 ? 9.616 -7.553 16.427 1.00 80.56 95 ARG A N 1
ATOM 741 C CA . ARG A 1 95 ? 9.448 -6.232 17.072 1.00 80.56 95 ARG A CA 1
ATOM 742 C C . ARG A 1 95 ? 8.002 -5.759 17.129 1.00 80.56 95 ARG A C 1
ATOM 744 O O . ARG A 1 95 ? 7.615 -5.063 18.065 1.00 80.56 95 ARG A O 1
ATOM 751 N N . LEU A 1 96 ? 7.220 -6.093 16.108 1.00 84.12 96 LEU A N 1
ATOM 752 C CA . LEU A 1 96 ? 5.819 -5.704 15.979 1.00 84.12 96 LEU A CA 1
ATOM 753 C C . LEU A 1 96 ? 4.986 -6.944 15.688 1.00 84.12 96 LEU A C 1
ATOM 755 O O . LEU A 1 96 ? 5.393 -7.779 14.889 1.00 84.12 96 LEU A O 1
ATOM 759 N N . THR A 1 97 ? 3.830 -7.062 16.329 1.00 90.94 97 THR A N 1
ATOM 760 C CA . THR A 1 97 ? 2.775 -7.988 15.923 1.00 90.94 97 THR A CA 1
ATOM 761 C C . THR A 1 97 ? 1.760 -7.240 15.070 1.00 90.94 97 THR A C 1
ATOM 763 O O . THR A 1 97 ? 1.763 -6.007 15.064 1.00 90.94 97 THR A O 1
ATOM 766 N N . LEU A 1 98 ? 0.844 -7.946 14.400 1.00 91.69 98 LEU A N 1
ATOM 767 C CA . LEU A 1 98 ? -0.296 -7.290 13.743 1.00 91.69 98 LEU A CA 1
ATOM 768 C C . LEU A 1 98 ? -0.988 -6.336 14.723 1.00 91.69 98 LEU A C 1
ATOM 770 O O . LEU A 1 98 ? -1.130 -5.147 14.440 1.00 91.69 98 LEU A O 1
ATOM 774 N N . LYS A 1 99 ? -1.313 -6.829 15.924 1.00 93.81 99 LYS A N 1
ATOM 775 C CA . LYS A 1 99 ? -1.944 -6.024 16.974 1.00 93.81 99 LYS A CA 1
ATOM 776 C C . LYS A 1 99 ? -1.143 -4.765 17.320 1.00 93.81 99 LYS A C 1
ATOM 778 O O . LYS A 1 99 ? -1.697 -3.667 17.310 1.00 93.81 99 LYS A O 1
ATOM 783 N N . THR A 1 100 ? 0.152 -4.896 17.626 1.00 94.62 100 THR A N 1
ATOM 784 C CA . THR A 1 100 ? 0.946 -3.731 18.055 1.00 94.62 100 THR A CA 1
ATOM 785 C C . THR A 1 100 ? 1.233 -2.765 16.911 1.00 94.62 100 THR A C 1
ATOM 787 O O . THR A 1 100 ? 1.338 -1.564 17.156 1.00 94.62 100 THR A O 1
ATOM 790 N N . TYR A 1 101 ? 1.284 -3.248 15.668 1.00 94.62 101 TYR A N 1
ATOM 791 C CA . TYR A 1 101 ? 1.347 -2.391 14.490 1.00 94.62 101 TYR A CA 1
ATOM 792 C C . TYR A 1 101 ? 0.071 -1.549 14.344 1.00 94.62 101 TYR A C 1
ATOM 794 O O . TYR A 1 101 ? 0.161 -0.333 14.183 1.00 94.62 101 TYR A O 1
ATOM 802 N N . GLY A 1 102 ? -1.109 -2.166 14.482 1.00 96.25 102 GLY A N 1
ATOM 803 C CA . GLY A 1 102 ? -2.393 -1.459 14.455 1.00 96.25 102 GLY A CA 1
ATOM 804 C C . GLY A 1 102 ? -2.492 -0.369 15.527 1.00 96.25 102 GLY A C 1
ATOM 805 O O . GLY A 1 102 ? -2.790 0.782 15.214 1.00 96.25 102 GLY A O 1
ATOM 806 N N . HIS A 1 103 ? -2.141 -0.692 16.776 1.00 96.94 103 HIS A N 1
ATOM 807 C CA . HIS A 1 103 ? -2.119 0.294 17.866 1.00 96.94 103 HIS A CA 1
ATOM 808 C C . HIS A 1 103 ? -1.141 1.444 17.596 1.00 96.94 103 HIS A C 1
ATOM 810 O O . HIS A 1 103 ? -1.436 2.604 17.889 1.00 96.94 103 HIS A O 1
ATOM 816 N N . LYS A 1 104 ? 0.042 1.134 17.048 1.00 96.19 104 LYS A N 1
ATOM 817 C CA . LYS A 1 104 ? 1.035 2.152 16.694 1.00 96.19 104 LYS A CA 1
ATOM 818 C C . LYS A 1 104 ? 0.483 3.102 15.634 1.00 96.19 104 LYS A C 1
ATOM 820 O O . LYS A 1 104 ? 0.658 4.307 15.781 1.00 96.19 104 LYS A O 1
ATOM 825 N N . LEU A 1 105 ? -0.204 2.577 14.617 1.00 96.31 105 LEU A N 1
ATOM 826 C CA . LEU A 1 105 ? -0.830 3.402 13.588 1.00 96.31 105 LEU A CA 1
ATOM 827 C C . LEU A 1 105 ? -1.896 4.331 14.181 1.00 96.31 105 LEU A C 1
ATOM 829 O O . LEU A 1 105 ? -1.849 5.529 13.919 1.00 96.31 105 LEU A O 1
ATOM 833 N N . LEU A 1 106 ? -2.801 3.815 15.022 1.00 98.00 106 LEU A N 1
ATOM 834 C CA . LEU A 1 106 ? -3.809 4.644 15.693 1.00 98.00 106 LEU A CA 1
ATOM 835 C C . LEU A 1 106 ? -3.168 5.754 16.531 1.00 98.00 106 LEU A C 1
ATOM 837 O O . LEU A 1 106 ? -3.608 6.903 16.483 1.00 98.00 106 LEU A O 1
ATOM 841 N N . LYS A 1 107 ? -2.119 5.418 17.290 1.00 97.69 107 LYS A N 1
ATOM 842 C CA . LYS A 1 107 ? -1.391 6.389 18.108 1.00 97.69 107 LYS A CA 1
ATOM 843 C C . LYS A 1 107 ? -0.826 7.518 17.245 1.00 97.69 107 LYS A C 1
ATOM 845 O O . LYS A 1 107 ? -1.116 8.677 17.517 1.00 97.69 107 LYS A O 1
ATOM 850 N N . THR A 1 108 ? -0.078 7.180 16.196 1.00 96.94 108 THR A N 1
ATOM 851 C CA . THR A 1 108 ? 0.511 8.178 15.295 1.00 96.94 108 THR A CA 1
ATOM 852 C C . THR A 1 108 ? -0.562 9.003 14.587 1.00 96.94 108 THR A C 1
ATOM 854 O O . THR A 1 108 ? -0.431 10.215 14.507 1.00 96.94 108 THR A O 1
ATOM 857 N N . TYR A 1 109 ? -1.661 8.388 14.145 1.00 96.12 109 TYR A N 1
ATOM 858 C CA . TYR A 1 109 ? -2.776 9.109 13.529 1.00 96.12 109 TYR A CA 1
ATOM 859 C C . TYR A 1 109 ? -3.352 10.192 14.455 1.00 96.12 109 TYR A C 1
ATOM 861 O O . TYR A 1 109 ? -3.535 11.334 14.042 1.00 96.12 109 TYR A O 1
ATOM 869 N N . LYS A 1 110 ? -3.579 9.858 15.731 1.00 97.31 110 LYS A N 1
ATOM 870 C CA . LYS A 1 110 ? -4.066 10.816 16.734 1.00 9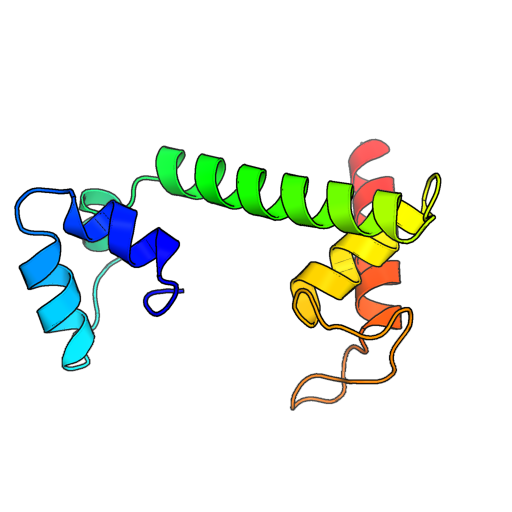7.31 110 LYS A CA 1
ATOM 871 C C . LYS A 1 110 ? -3.059 11.923 17.038 1.00 97.31 110 LYS A C 1
ATOM 873 O O . LYS A 1 110 ? -3.464 13.061 17.241 1.00 97.31 110 LYS A O 1
ATOM 878 N N . GLU A 1 111 ? -1.771 11.595 17.074 1.00 97.00 111 GLU A N 1
ATOM 879 C CA . GLU A 1 111 ? -0.702 12.579 17.269 1.00 97.00 111 GLU A CA 1
ATOM 880 C C . GLU A 1 111 ? -0.625 13.571 16.103 1.00 97.00 111 GLU A C 1
ATOM 882 O O . GLU A 1 111 ? -0.469 14.763 16.343 1.00 97.00 111 GLU A O 1
ATOM 887 N N . GLU A 1 112 ? -0.769 13.107 14.858 1.00 95.38 112 GLU A N 1
ATOM 888 C CA . GLU A 1 112 ? -0.777 13.987 13.683 1.00 95.38 112 GLU A CA 1
ATOM 889 C C . GLU A 1 112 ? -2.036 14.860 13.607 1.00 95.38 112 GLU A C 1
ATOM 891 O O . GLU A 1 112 ? -1.938 16.017 13.218 1.00 95.38 112 GLU A O 1
ATOM 896 N N . LEU A 1 113 ? -3.204 14.356 14.022 1.00 94.19 113 LEU A N 1
ATOM 897 C CA . LEU A 1 113 ? -4.434 15.159 14.085 1.00 94.19 113 LEU A CA 1
ATOM 898 C C . LEU A 1 113 ? -4.404 16.261 15.154 1.00 94.19 113 LEU A C 1
ATOM 900 O O . LEU A 1 113 ? -5.199 17.194 15.085 1.00 94.19 113 LEU A O 1
ATOM 904 N N . ALA A 1 114 ? -3.551 16.124 16.168 1.00 91.81 114 ALA A N 1
ATOM 905 C CA . ALA A 1 114 ? -3.444 17.077 17.268 1.00 91.81 114 ALA A CA 1
ATOM 906 C C . ALA A 1 114 ? -2.448 18.222 16.996 1.00 91.81 114 ALA A C 1
ATOM 908 O O . ALA A 1 114 ? -2.251 19.062 17.878 1.00 91.81 114 ALA A O 1
ATOM 909 N N . LYS A 1 115 ? -1.801 18.234 15.825 1.00 86.25 115 LYS A N 1
ATOM 910 C CA . LYS A 1 115 ? -0.890 19.295 15.375 1.00 86.25 115 LYS A CA 1
ATOM 911 C C . LYS A 1 115 ? -1.639 20.360 14.585 1.00 86.25 115 LYS A C 1
ATOM 913 O O . LYS A 1 115 ? -1.277 21.543 14.763 1.00 86.25 115 LYS A O 1
#

Foldseek 3Di:
DLPDPLLLVQQVVDDCSVVVSVCVVVVDDDDPVRSCVRQNPVNVVVVVVVLLVVQLVLQVVVVDDDLRSQLSSQLCVVPNSPGDDLACDDPPVSPDGSNRSSVVRSVVVVVVVVD

Sequence (115 aa):
MSYRADVRAIISAKRGGSDFLTRMDKGYQTTPEELLSFFTEKEQDELFKLDQTRNIDQAIAEGMEGDRIIERVGQIHYGGPNSKIDGNASDVHGRLTLKTYGHKLLKTYKEELAK